Protein AF-A0A7R9WD35-F1 (afdb_monomer_lite)

Sequence (146 aa):
KGENQPKQFQDVAFATAFWIHIAVMLYFLVAYAGAGNGNNNGNGYDYSGILYCSLTCGVFALALSTVALGFMMKFATQLIKMALFFSIGLSLAVGIIGALSGQIMMAIMGLMSFAFGCCYAYFVWARIPFAAANLNTALTAVKTNT

Organism: NCBI:txid2749911

Foldseek 3Di:
DDDDDPDPPPVVVVVVVVVVVVVVVVVLVCVVVVVVPDDDDDPDDPPVSVVVVVVVVVVVVVVVVVVVVVVCLVCVPVVVVVVLVVLLVVLCVQLVVCVVVVNNVSVVRSVVSNVVSVVVSVVVNVVVVVVNVVSVVVVVVVVVVD

Structure (mmCIF, N/CA/C/O backbone):
data_AF-A0A7R9WD35-F1
#
_entry.id   AF-A0A7R9WD35-F1
#
loop_
_atom_site.group_PDB
_atom_site.id
_atom_site.type_symbol
_atom_site.label_atom_id
_atom_site.label_alt_id
_atom_site.label_comp_id
_atom_site.label_asym_id
_atom_site.label_entity_id
_atom_site.label_seq_id
_atom_site.pdbx_PDB_ins_code
_atom_site.Cartn_x
_atom_site.Cartn_y
_atom_site.Cartn_z
_atom_site.occupancy
_atom_site.B_iso_or_equiv
_atom_site.auth_seq_id
_atom_site.auth_comp_id
_atom_site.auth_asym_id
_atom_site.auth_atom_id
_atom_site.pdbx_PDB_model_num
ATOM 1 N N . LYS A 1 1 ? 12.869 0.504 37.883 1.00 35.81 1 LYS A N 1
ATOM 2 C CA . LYS A 1 1 ? 12.405 -0.867 37.557 1.00 35.81 1 LYS A CA 1
ATOM 3 C C . LYS A 1 1 ? 11.505 -0.705 36.339 1.00 35.81 1 LYS A C 1
ATOM 5 O O . LYS A 1 1 ? 10.448 -0.116 36.486 1.00 35.81 1 LYS A O 1
ATOM 10 N N . GLY A 1 2 ? 12.030 -0.991 35.144 1.00 44.91 2 GLY A N 1
ATOM 11 C CA . GLY A 1 2 ? 11.389 -0.639 33.874 1.00 44.91 2 GLY A CA 1
ATOM 12 C C . GLY A 1 2 ? 10.134 -1.469 33.639 1.00 44.91 2 GLY A C 1
ATOM 13 O O . GLY A 1 2 ? 10.173 -2.691 33.764 1.00 44.91 2 GLY A O 1
ATOM 14 N N . GLU A 1 3 ? 9.027 -0.797 33.351 1.00 43.16 3 GLU A N 1
ATOM 15 C CA . GLU A 1 3 ? 7.768 -1.435 32.994 1.00 43.16 3 GLU A CA 1
ATOM 16 C C . GLU A 1 3 ? 7.919 -2.117 31.629 1.00 43.16 3 GLU A C 1
ATOM 18 O O . GLU A 1 3 ? 8.315 -1.499 30.640 1.00 43.16 3 GLU A O 1
ATOM 23 N N . ASN A 1 4 ? 7.641 -3.420 31.593 1.00 46.94 4 ASN A N 1
ATOM 24 C CA . ASN A 1 4 ? 7.609 -4.211 30.371 1.00 46.94 4 ASN A CA 1
ATOM 25 C C . ASN A 1 4 ? 6.478 -3.694 29.473 1.00 46.94 4 ASN A C 1
ATOM 27 O O . ASN A 1 4 ? 5.309 -4.005 29.695 1.00 46.94 4 ASN A O 1
ATOM 31 N N . GLN A 1 5 ? 6.826 -2.909 28.455 1.00 49.56 5 GLN A N 1
ATOM 32 C CA . GLN A 1 5 ? 5.899 -2.542 27.389 1.00 49.56 5 GLN A CA 1
ATOM 33 C C . GLN A 1 5 ? 5.523 -3.813 26.609 1.00 49.56 5 GLN A C 1
ATOM 35 O O . GLN A 1 5 ? 6.423 -4.537 26.168 1.00 49.56 5 GLN A O 1
ATOM 40 N N . PRO A 1 6 ? 4.228 -4.138 26.441 1.00 47.38 6 PRO A N 1
ATOM 41 C CA . PRO A 1 6 ? 3.836 -5.353 25.748 1.00 47.38 6 PRO A CA 1
ATOM 42 C C . PRO A 1 6 ? 4.290 -5.265 24.290 1.00 47.38 6 PRO A C 1
ATOM 44 O O . PRO A 1 6 ? 3.907 -4.357 23.553 1.00 47.38 6 PRO A O 1
ATOM 47 N N . LYS A 1 7 ? 5.128 -6.225 23.887 1.00 48.44 7 LYS A N 1
ATOM 48 C CA . LYS A 1 7 ? 5.579 -6.434 22.509 1.00 48.44 7 LYS A CA 1
ATOM 49 C C . LYS A 1 7 ? 4.339 -6.523 21.611 1.00 48.44 7 LYS A C 1
ATOM 51 O O . LYS A 1 7 ? 3.599 -7.504 21.665 1.00 48.44 7 LYS A O 1
ATOM 56 N N . GLN A 1 8 ? 4.084 -5.480 20.824 1.00 48.50 8 GLN A N 1
ATOM 57 C CA . GLN A 1 8 ? 3.002 -5.441 19.844 1.00 48.50 8 GLN A CA 1
ATOM 58 C C . GLN A 1 8 ? 3.294 -6.461 18.733 1.00 48.50 8 GLN A C 1
ATOM 60 O O . GLN A 1 8 ? 3.996 -6.182 17.769 1.00 48.50 8 GLN A O 1
ATOM 65 N N . PHE A 1 9 ? 2.728 -7.658 18.873 1.00 50.28 9 PHE A N 1
ATOM 66 C CA . PHE A 1 9 ? 2.659 -8.729 17.870 1.00 50.28 9 PHE A CA 1
ATOM 67 C C . PHE A 1 9 ? 1.719 -8.373 16.695 1.00 50.28 9 PHE A C 1
ATOM 69 O O . PHE A 1 9 ? 0.874 -9.172 16.299 1.00 50.28 9 PHE A O 1
ATOM 76 N N . GLN A 1 10 ? 1.794 -7.156 16.153 1.00 56.53 10 GLN A N 1
ATOM 77 C CA . GLN A 1 10 ? 0.850 -6.694 15.122 1.00 56.53 10 GLN A CA 1
ATOM 78 C C . GLN A 1 10 ? 1.416 -6.684 13.709 1.00 56.53 10 GLN A C 1
ATOM 80 O O . GLN A 1 10 ? 0.648 -6.790 12.757 1.00 56.53 10 GLN A O 1
ATOM 85 N N . ASP A 1 11 ? 2.739 -6.683 13.569 1.00 56.78 11 ASP A N 1
ATOM 86 C CA . ASP A 1 11 ? 3.379 -6.790 12.257 1.00 56.78 11 ASP A CA 1
ATOM 87 C C . ASP A 1 11 ? 3.346 -8.223 11.712 1.00 56.78 11 ASP A C 1
ATOM 89 O O . ASP A 1 11 ? 3.416 -8.436 10.506 1.00 56.78 11 ASP A O 1
ATOM 93 N N . VAL A 1 12 ? 3.161 -9.225 12.582 1.00 58.88 12 VAL A N 1
ATOM 94 C CA . VAL A 1 12 ? 3.131 -10.643 12.188 1.00 58.88 12 VAL A CA 1
ATOM 95 C C . VAL A 1 12 ? 1.906 -10.956 11.328 1.00 58.88 12 VAL A C 1
ATOM 97 O O . VAL A 1 12 ? 2.019 -11.690 10.349 1.00 58.88 12 VAL A O 1
ATOM 100 N N . ALA A 1 13 ? 0.748 -10.367 11.640 1.00 65.81 13 ALA A N 1
ATOM 101 C CA . ALA A 1 13 ? -0.468 -10.542 10.844 1.00 65.81 13 ALA A CA 1
ATOM 102 C C . ALA A 1 13 ? -0.330 -9.913 9.445 1.00 65.81 13 ALA A C 1
ATOM 104 O O . ALA A 1 13 ? -0.773 -10.484 8.452 1.00 65.81 13 ALA A O 1
ATOM 105 N N . PHE A 1 14 ? 0.336 -8.761 9.352 1.00 64.81 14 PHE A N 1
ATOM 106 C CA . PHE A 1 14 ? 0.559 -8.079 8.079 1.00 64.81 14 PHE A CA 1
ATOM 107 C C . PHE A 1 14 ? 1.629 -8.788 7.236 1.00 64.81 14 PHE A C 1
ATOM 109 O O . PHE A 1 14 ? 1.443 -8.993 6.039 1.00 64.81 14 PHE A O 1
ATOM 116 N N . ALA A 1 15 ? 2.714 -9.244 7.869 1.00 69.88 15 ALA A N 1
ATOM 117 C CA . ALA A 1 15 ? 3.768 -10.016 7.219 1.00 69.88 15 ALA A CA 1
ATOM 118 C C . ALA A 1 15 ? 3.249 -11.363 6.694 1.00 69.88 15 ALA A C 1
ATOM 120 O O . ALA A 1 15 ? 3.563 -11.750 5.571 1.00 69.88 15 ALA A O 1
ATOM 121 N N . THR A 1 16 ? 2.417 -12.063 7.470 1.00 77.31 16 THR A N 1
ATOM 122 C CA . THR A 1 16 ? 1.798 -13.323 7.027 1.00 77.31 16 THR A CA 1
ATOM 123 C C . THR A 1 16 ? 0.825 -13.100 5.873 1.00 77.31 16 THR A C 1
ATOM 125 O O . THR A 1 16 ? 0.903 -13.824 4.883 1.00 77.31 16 THR A O 1
ATOM 128 N N . ALA A 1 17 ? -0.021 -12.066 5.928 1.00 72.94 17 ALA A N 1
ATOM 129 C CA . ALA A 1 17 ? -0.900 -11.712 4.812 1.00 72.94 17 ALA A CA 1
ATOM 130 C C . ALA A 1 17 ? -0.116 -11.351 3.535 1.00 72.94 17 ALA A C 1
ATOM 132 O O . ALA A 1 17 ? -0.498 -11.766 2.441 1.00 72.94 17 ALA A O 1
ATOM 133 N N . PHE A 1 18 ? 1.006 -10.638 3.666 1.00 74.31 18 PHE A N 1
ATOM 134 C CA . PHE A 1 18 ? 1.881 -10.287 2.546 1.00 74.31 18 PHE A CA 1
ATOM 135 C C . PHE A 1 18 ? 2.550 -11.516 1.916 1.00 74.31 18 PHE A C 1
ATOM 137 O O . PHE A 1 18 ? 2.548 -11.661 0.695 1.00 74.31 18 PHE A O 1
ATOM 144 N N . TRP A 1 19 ? 3.057 -12.445 2.731 1.00 77.88 19 TRP A N 1
ATOM 145 C CA . TRP A 1 19 ? 3.627 -13.705 2.242 1.00 77.88 19 TRP A CA 1
ATOM 146 C C . TRP A 1 19 ? 2.588 -14.595 1.559 1.00 77.88 19 TRP A C 1
ATOM 148 O O . TRP A 1 19 ? 2.870 -15.161 0.504 1.00 77.88 19 TRP A O 1
ATOM 158 N N . ILE A 1 20 ? 1.377 -14.679 2.117 1.00 83.06 20 ILE A N 1
ATOM 159 C CA . ILE A 1 20 ? 0.257 -15.392 1.490 1.00 83.06 20 ILE A CA 1
ATOM 160 C C . ILE A 1 20 ? -0.094 -14.739 0.149 1.00 83.06 20 ILE A C 1
ATOM 162 O O . ILE A 1 20 ? -0.275 -15.443 -0.840 1.00 83.06 20 ILE A O 1
ATOM 166 N N . HIS A 1 21 ? -0.134 -13.406 0.079 1.00 74.75 21 HIS A N 1
ATOM 167 C CA . HIS A 1 21 ? -0.385 -12.696 -1.172 1.00 74.75 21 HIS A CA 1
ATOM 168 C C . HIS A 1 21 ? 0.678 -12.989 -2.238 1.00 74.75 21 HIS A C 1
ATOM 170 O O . HIS A 1 21 ? 0.322 -13.330 -3.368 1.00 74.75 21 HIS A O 1
ATOM 176 N N . ILE A 1 22 ? 1.965 -12.910 -1.878 1.00 79.19 22 ILE A N 1
ATOM 177 C CA . ILE A 1 22 ? 3.067 -13.255 -2.785 1.00 79.19 22 ILE A CA 1
ATOM 178 C C . ILE A 1 22 ? 2.914 -14.694 -3.271 1.00 79.19 22 ILE A C 1
ATOM 180 O O . ILE A 1 22 ? 3.000 -14.931 -4.472 1.00 79.19 22 ILE A O 1
ATOM 184 N N . ALA A 1 23 ? 2.631 -15.644 -2.377 1.00 83.31 23 ALA A N 1
ATOM 185 C CA . ALA A 1 23 ? 2.447 -17.044 -2.744 1.00 83.31 23 ALA A CA 1
ATOM 186 C C . ALA A 1 23 ? 1.278 -17.245 -3.723 1.00 83.31 23 ALA A C 1
ATOM 188 O O . ALA A 1 23 ? 1.414 -17.996 -4.686 1.00 83.31 23 ALA A O 1
ATOM 189 N N . VAL A 1 24 ? 0.158 -16.542 -3.527 1.00 80.56 24 VAL A N 1
ATOM 190 C CA . VAL A 1 24 ? -1.003 -16.594 -4.430 1.00 80.56 24 VAL A CA 1
ATOM 191 C C . VAL A 1 24 ? -0.667 -15.997 -5.800 1.00 80.56 24 VAL A C 1
ATOM 193 O O . VAL A 1 24 ? -0.972 -16.613 -6.819 1.00 80.56 24 VAL A O 1
ATOM 196 N N . MET A 1 25 ? 0.003 -14.841 -5.850 1.00 75.00 25 MET A N 1
ATOM 197 C CA . MET A 1 25 ? 0.422 -14.220 -7.115 1.00 75.00 25 MET A CA 1
ATOM 198 C C . MET A 1 25 ? 1.432 -15.086 -7.875 1.00 75.00 25 MET A C 1
ATOM 200 O O . MET A 1 25 ? 1.328 -15.238 -9.091 1.00 75.00 25 MET A O 1
ATOM 204 N N . LEU A 1 26 ? 2.369 -15.711 -7.162 1.00 77.19 26 LEU A N 1
ATOM 205 C CA . LEU A 1 26 ? 3.374 -16.605 -7.737 1.00 77.19 26 LEU A CA 1
ATOM 206 C C . LEU A 1 26 ? 2.731 -17.910 -8.234 1.00 77.19 26 LEU A C 1
ATOM 208 O O . LEU A 1 26 ? 3.049 -18.373 -9.327 1.00 77.19 26 LEU A O 1
ATOM 212 N N . TYR A 1 27 ? 1.762 -18.452 -7.491 1.00 80.88 27 TYR A N 1
ATOM 213 C CA . TYR A 1 27 ? 0.957 -19.594 -7.925 1.00 80.88 27 TYR A CA 1
ATOM 214 C C . TYR A 1 27 ? 0.195 -19.294 -9.219 1.00 80.88 27 TYR A C 1
ATOM 216 O O . TYR A 1 27 ? 0.271 -20.082 -10.158 1.00 80.88 27 TYR A O 1
ATOM 224 N N . PHE A 1 28 ? -0.490 -18.148 -9.314 1.00 72.69 28 PHE A N 1
ATOM 225 C CA . PHE A 1 28 ? -1.185 -17.763 -10.546 1.00 72.69 28 PHE A CA 1
ATOM 226 C C . PHE A 1 28 ? -0.216 -17.543 -11.710 1.00 72.69 28 PHE A C 1
ATOM 228 O O . PHE A 1 28 ? -0.496 -18.001 -12.815 1.00 72.69 28 PHE A O 1
ATOM 235 N N . LEU A 1 29 ? 0.936 -16.911 -11.469 1.00 68.94 29 LEU A N 1
ATOM 236 C CA . LEU A 1 29 ? 1.966 -16.730 -12.490 1.00 68.94 29 LEU A CA 1
ATOM 237 C C . LEU A 1 29 ? 2.459 -18.075 -13.033 1.00 68.94 29 LEU A C 1
ATOM 239 O O . LEU A 1 29 ? 2.526 -18.241 -14.244 1.00 68.94 29 LEU A O 1
ATOM 243 N N . VAL A 1 30 ? 2.749 -19.050 -12.168 1.00 72.44 30 VAL A N 1
ATOM 244 C CA . VAL A 1 30 ? 3.208 -20.384 -12.590 1.00 72.44 30 VAL A CA 1
ATOM 245 C C . VAL A 1 30 ? 2.085 -21.193 -13.238 1.00 72.44 30 VAL A C 1
ATOM 247 O O . VAL A 1 30 ? 2.324 -21.850 -14.246 1.00 72.44 30 VAL A O 1
ATOM 250 N N . ALA A 1 31 ? 0.859 -21.130 -12.716 1.00 72.06 31 ALA A N 1
ATOM 251 C CA . ALA A 1 31 ? -0.286 -21.832 -13.289 1.00 72.06 31 ALA A CA 1
ATOM 252 C C . ALA A 1 31 ? -0.609 -21.329 -14.704 1.00 72.06 31 ALA A C 1
ATOM 254 O O . ALA A 1 31 ? -0.851 -22.141 -15.590 1.00 72.06 31 ALA A O 1
ATOM 255 N N . TYR A 1 32 ? -0.548 -20.016 -14.946 1.00 64.69 32 TYR A N 1
ATOM 256 C CA . TYR A 1 32 ? -0.784 -19.439 -16.273 1.00 64.69 32 TYR A CA 1
ATOM 257 C C . TYR A 1 32 ? 0.440 -19.528 -17.198 1.00 64.69 32 TYR A C 1
ATOM 259 O O . TYR A 1 32 ? 0.273 -19.797 -18.385 1.00 64.69 32 TYR A O 1
ATOM 267 N N . ALA A 1 33 ? 1.667 -19.389 -16.681 1.00 61.06 33 ALA A N 1
ATOM 268 C CA . ALA A 1 33 ? 2.884 -19.618 -17.467 1.00 61.06 33 ALA A CA 1
ATOM 269 C C . ALA A 1 33 ? 3.051 -21.098 -17.865 1.00 61.06 33 ALA A C 1
ATOM 271 O O . ALA A 1 33 ? 3.533 -21.389 -18.956 1.00 61.06 33 ALA A O 1
ATOM 272 N N . GLY A 1 34 ? 2.622 -22.035 -17.012 1.00 58.28 34 GLY A N 1
ATOM 273 C CA . GLY A 1 34 ? 2.610 -23.475 -17.284 1.00 58.28 34 GLY A CA 1
ATOM 274 C C . GLY A 1 34 ? 1.419 -23.937 -18.132 1.00 58.28 34 GLY A C 1
ATOM 275 O O . GLY A 1 34 ? 1.564 -24.866 -18.925 1.00 58.28 34 GLY A O 1
ATOM 276 N N . ALA A 1 35 ? 0.263 -23.270 -18.031 1.00 54.66 35 ALA A N 1
ATOM 277 C CA . ALA A 1 35 ? -0.892 -23.509 -18.904 1.00 54.66 35 ALA A CA 1
ATOM 278 C C . ALA A 1 35 ? -0.687 -22.984 -20.338 1.00 54.66 35 ALA A C 1
ATOM 280 O O . ALA A 1 35 ? -1.392 -23.413 -21.246 1.00 54.66 35 ALA A O 1
ATOM 281 N N . GLY A 1 36 ? 0.309 -22.118 -20.564 1.00 53.41 36 GLY A N 1
ATOM 282 C CA . GLY A 1 36 ? 0.718 -21.643 -21.890 1.00 53.41 36 GLY A CA 1
ATOM 283 C C . GLY A 1 36 ? 1.388 -22.697 -22.785 1.00 53.41 36 GLY A C 1
ATOM 284 O O . GLY A 1 36 ? 1.796 -22.373 -23.896 1.00 53.41 36 GLY A O 1
ATOM 285 N N . ASN A 1 37 ? 1.498 -23.956 -22.347 1.00 52.25 37 ASN A N 1
ATOM 286 C CA . ASN A 1 37 ? 1.982 -25.065 -23.173 1.00 52.25 37 ASN A CA 1
ATOM 287 C C . ASN A 1 37 ? 0.814 -25.840 -23.819 1.00 52.25 37 ASN A C 1
ATOM 289 O O . ASN A 1 37 ? 0.713 -27.061 -23.707 1.00 52.25 37 ASN A O 1
ATOM 293 N N . GLY A 1 38 ? -0.105 -25.112 -24.455 1.00 51.88 38 GLY A N 1
ATOM 294 C CA . GLY A 1 38 ? -1.280 -25.646 -25.140 1.00 51.88 38 GLY A CA 1
ATOM 295 C C . GLY A 1 38 ? -1.283 -25.246 -26.611 1.00 51.88 38 GLY A C 1
ATOM 296 O O . GLY A 1 38 ? -1.871 -24.239 -26.967 1.00 51.88 38 GLY A O 1
ATOM 297 N N . ASN A 1 39 ? -0.593 -26.041 -27.432 1.00 49.25 39 ASN A N 1
ATOM 298 C CA . ASN A 1 39 ? -0.747 -26.201 -28.883 1.00 49.25 39 ASN A CA 1
ATOM 299 C C . ASN A 1 39 ? -1.184 -24.952 -29.690 1.00 49.25 39 ASN A C 1
ATOM 301 O O . ASN A 1 39 ? -2.371 -24.681 -29.856 1.00 49.25 39 ASN A O 1
ATOM 305 N N . ASN A 1 40 ? -0.207 -24.253 -30.276 1.00 51.59 40 ASN A N 1
ATOM 306 C CA . ASN A 1 40 ? -0.416 -23.190 -31.262 1.00 51.59 40 ASN A CA 1
ATOM 307 C C . ASN A 1 40 ? -1.211 -23.703 -32.478 1.00 51.59 40 ASN A C 1
ATOM 309 O O . ASN A 1 40 ? -0.630 -24.248 -33.414 1.00 51.59 40 ASN A O 1
ATOM 313 N N . ASN A 1 41 ? -2.527 -23.502 -32.491 1.00 51.31 41 ASN A N 1
ATOM 314 C CA . ASN A 1 41 ? -3.328 -23.530 -33.713 1.00 51.31 41 ASN A CA 1
ATOM 315 C C . ASN A 1 41 ? -4.551 -22.620 -33.564 1.00 51.31 41 ASN A C 1
ATOM 317 O O . ASN A 1 41 ? -5.624 -23.052 -33.153 1.00 51.31 41 ASN A O 1
ATOM 321 N N . GLY A 1 42 ? -4.378 -21.349 -33.933 1.00 47.97 42 GLY A N 1
ATOM 322 C CA . GLY A 1 42 ? -5.482 -20.419 -34.15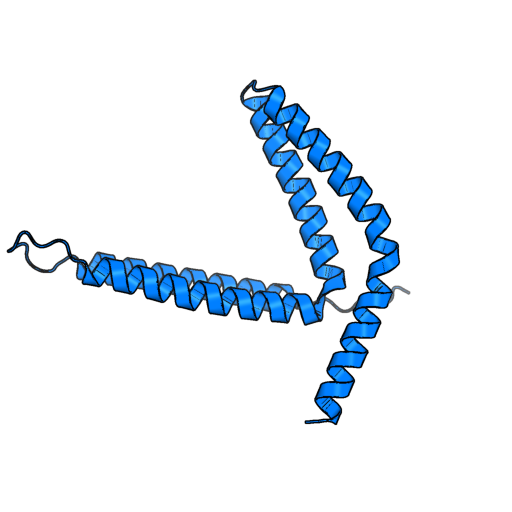8 1.00 47.97 42 GLY A CA 1
ATOM 323 C C . GLY A 1 42 ? -5.183 -19.001 -33.685 1.00 47.97 42 GLY A C 1
ATOM 324 O O . GLY A 1 42 ? -5.048 -18.760 -32.494 1.00 47.97 42 GLY A O 1
ATOM 325 N N . ASN A 1 43 ? -5.124 -18.059 -34.630 1.00 51.56 43 ASN A N 1
ATOM 326 C CA . ASN A 1 43 ? -5.098 -16.610 -34.405 1.00 51.56 43 ASN A CA 1
ATOM 327 C C . ASN A 1 43 ? -6.380 -16.131 -33.691 1.00 51.56 43 ASN A C 1
ATOM 329 O O . ASN A 1 43 ? -7.288 -15.588 -34.321 1.00 51.56 43 ASN A O 1
ATOM 333 N N . GLY A 1 44 ? -6.461 -16.316 -32.379 1.00 56.06 44 GLY A N 1
ATOM 334 C CA . GLY A 1 44 ? -7.471 -15.704 -31.524 1.00 56.06 44 GLY A CA 1
ATOM 335 C C . GLY A 1 44 ? -6.783 -15.121 -30.303 1.00 56.06 44 GLY A C 1
ATOM 336 O O . GLY A 1 44 ? -6.105 -15.841 -29.583 1.00 56.06 44 GLY A O 1
ATOM 337 N N . TYR A 1 45 ? -6.914 -13.815 -30.077 1.00 61.12 45 TYR A N 1
ATOM 338 C CA . TYR A 1 45 ? -6.471 -13.221 -28.818 1.00 61.12 45 TYR A CA 1
ATOM 339 C C . TYR A 1 45 ? -7.221 -13.911 -27.668 1.00 61.12 45 TYR A C 1
ATOM 341 O O . TYR A 1 45 ? -8.452 -13.904 -27.649 1.00 61.12 45 TYR A O 1
ATOM 349 N N . ASP A 1 46 ? -6.500 -14.508 -26.718 1.00 66.31 46 ASP A N 1
ATOM 350 C CA . ASP A 1 46 ? -7.085 -15.168 -25.546 1.00 66.31 46 ASP A CA 1
ATOM 351 C C . ASP A 1 46 ? -7.647 -14.133 -24.555 1.00 66.31 46 ASP A C 1
ATOM 353 O O . ASP A 1 46 ? -7.086 -13.851 -23.491 1.00 66.31 46 ASP A O 1
ATOM 357 N N . TYR A 1 47 ? -8.803 -13.558 -24.894 1.00 66.44 47 TYR A N 1
ATOM 358 C CA . TYR A 1 47 ? -9.546 -12.632 -24.033 1.00 66.44 47 TYR A CA 1
ATOM 359 C C . TYR A 1 47 ? -9.906 -13.266 -22.681 1.00 66.44 47 TYR A C 1
ATOM 361 O O . TYR A 1 47 ? -9.999 -12.564 -21.675 1.00 66.44 47 TYR A O 1
ATOM 369 N N . SER A 1 48 ? -10.055 -14.594 -22.636 1.00 69.94 48 SER A N 1
ATOM 370 C CA . SER A 1 48 ? -10.380 -15.337 -21.416 1.00 69.94 48 SER A CA 1
ATOM 371 C C . SER A 1 48 ? -9.264 -15.273 -20.367 1.00 69.94 48 SER A C 1
ATOM 373 O O . SER A 1 48 ? -9.552 -15.089 -19.185 1.00 69.94 48 SER A O 1
ATOM 375 N N . GLY A 1 49 ? -7.991 -15.380 -20.772 1.00 71.12 49 GLY A N 1
ATOM 376 C CA . GLY A 1 49 ? -6.858 -15.339 -19.837 1.00 71.12 49 GLY A CA 1
ATOM 377 C C . GLY A 1 49 ? -6.659 -13.952 -19.223 1.00 71.12 49 GLY A C 1
ATOM 378 O O . GLY A 1 49 ? -6.461 -13.813 -18.014 1.00 71.12 49 GLY A O 1
ATOM 379 N N . ILE A 1 50 ? -6.800 -12.910 -20.046 1.00 73.00 50 ILE A N 1
ATOM 380 C CA . ILE A 1 50 ? -6.695 -11.510 -19.611 1.00 73.00 50 ILE A CA 1
ATOM 381 C C . ILE A 1 50 ? -7.860 -11.147 -18.679 1.00 73.00 50 ILE A C 1
ATOM 383 O O . ILE A 1 50 ? -7.643 -10.527 -17.633 1.00 73.00 50 ILE A O 1
ATOM 387 N N . LEU A 1 51 ? -9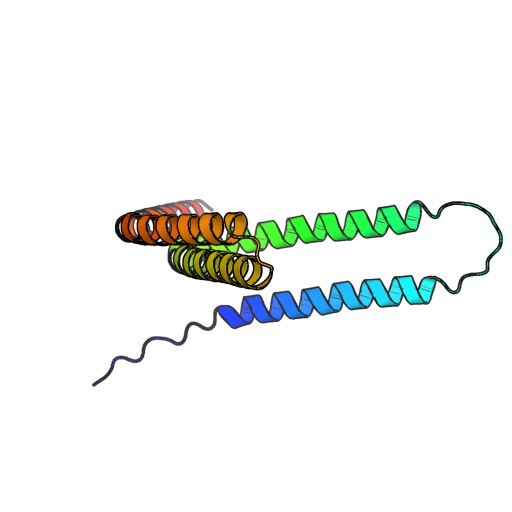.083 -11.574 -19.012 1.00 76.56 51 LEU A N 1
ATOM 388 C CA . LEU A 1 51 ? -10.269 -11.324 -18.192 1.00 76.56 51 LEU A CA 1
ATOM 389 C C . LEU A 1 51 ? -10.161 -11.994 -16.816 1.00 76.56 51 LEU A C 1
ATOM 391 O O . LEU A 1 51 ? -10.453 -11.359 -15.802 1.00 76.56 51 LEU A O 1
ATOM 395 N N . TYR A 1 52 ? -9.694 -13.244 -16.758 1.00 72.88 52 TYR A N 1
ATOM 396 C CA . TYR A 1 52 ? -9.549 -13.964 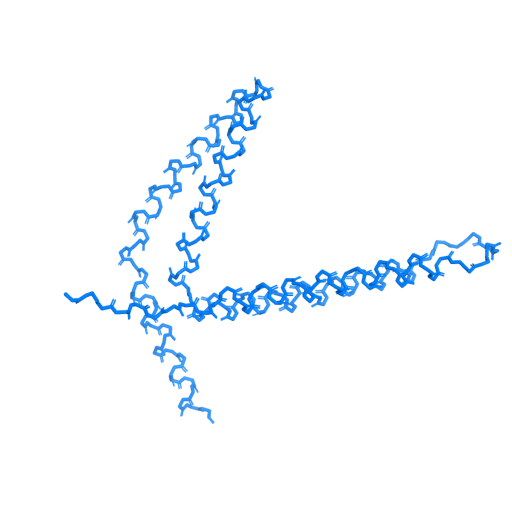-15.492 1.00 72.88 52 TYR A CA 1
ATOM 397 C C . TYR A 1 52 ? -8.483 -13.328 -14.588 1.00 72.88 52 TYR A C 1
ATOM 399 O O . TYR A 1 52 ? -8.711 -13.166 -13.392 1.00 72.88 52 TYR A O 1
ATOM 407 N N . CYS A 1 53 ? -7.352 -12.899 -15.159 1.00 74.31 53 CYS A N 1
ATOM 408 C CA . CYS A 1 53 ? -6.293 -12.204 -14.423 1.00 74.31 53 CYS A CA 1
ATOM 409 C C . CYS A 1 53 ? -6.759 -10.842 -13.870 1.00 74.31 53 CYS A C 1
ATOM 411 O O . CYS A 1 53 ? -6.470 -10.485 -12.726 1.00 74.31 53 CYS A O 1
ATOM 413 N N . SER A 1 54 ? -7.541 -10.090 -14.652 1.00 79.94 54 SER A N 1
ATOM 414 C CA . SER A 1 54 ? -8.105 -8.810 -14.209 1.00 79.94 54 SER A CA 1
ATOM 415 C C . SER A 1 54 ? -9.117 -8.986 -13.071 1.00 79.94 54 SER A C 1
ATOM 417 O O . SER A 1 54 ? -9.063 -8.251 -12.082 1.00 79.94 54 SER A O 1
ATOM 419 N N . LEU A 1 55 ? -9.995 -9.991 -13.163 1.00 80.25 55 LEU A N 1
ATOM 420 C CA . LEU A 1 55 ? -10.999 -10.271 -12.134 1.00 80.25 55 LEU A CA 1
ATOM 421 C C . LEU A 1 55 ? -10.371 -10.734 -10.816 1.00 80.25 55 LEU A C 1
ATOM 423 O O . LEU A 1 55 ? -10.770 -10.254 -9.753 1.00 80.25 55 LEU A O 1
ATOM 427 N N . THR A 1 56 ? -9.371 -11.619 -10.855 1.00 74.81 56 THR A N 1
ATOM 428 C CA . THR A 1 56 ? -8.688 -12.075 -9.633 1.00 74.81 56 THR A CA 1
ATOM 429 C C . THR A 1 56 ? -7.914 -10.942 -8.966 1.00 74.81 56 THR A C 1
ATOM 431 O O . THR A 1 56 ? -7.984 -10.797 -7.744 1.00 74.81 56 THR A O 1
ATOM 434 N N . CYS A 1 57 ? -7.253 -10.085 -9.751 1.00 81.06 57 CYS A N 1
ATOM 435 C CA . CYS A 1 57 ? -6.600 -8.879 -9.244 1.00 81.06 57 CYS A CA 1
ATOM 436 C C . CYS A 1 57 ? -7.612 -7.908 -8.609 1.00 81.06 57 CYS A C 1
ATOM 438 O O . CYS A 1 57 ? -7.375 -7.394 -7.515 1.00 81.06 57 CYS A O 1
ATOM 440 N N . GLY A 1 58 ? -8.777 -7.718 -9.238 1.00 83.69 58 GLY A N 1
ATOM 441 C CA . GLY A 1 58 ? -9.847 -6.861 -8.726 1.00 83.69 58 GLY A CA 1
ATOM 442 C C . GLY A 1 58 ? -10.427 -7.349 -7.396 1.00 83.69 58 GLY A C 1
ATOM 443 O O . GLY A 1 58 ? -10.476 -6.590 -6.427 1.00 83.69 58 GLY A O 1
ATOM 444 N N . VAL A 1 59 ? -10.812 -8.626 -7.310 1.00 80.50 59 VAL A N 1
ATOM 445 C CA . VAL A 1 59 ? -11.330 -9.223 -6.062 1.00 80.50 59 VAL A CA 1
ATOM 446 C C . VAL A 1 59 ? -10.282 -9.150 -4.951 1.00 80.50 59 VAL A C 1
ATOM 448 O O . VAL A 1 59 ? -10.607 -8.841 -3.803 1.00 80.50 59 VAL A O 1
ATOM 451 N N . PHE A 1 60 ? -9.012 -9.365 -5.293 1.00 78.62 60 PHE A N 1
ATOM 452 C CA . PHE A 1 60 ? -7.917 -9.249 -4.344 1.00 78.62 60 PHE A CA 1
ATOM 453 C C . PHE A 1 60 ? -7.723 -7.810 -3.838 1.00 78.62 60 PHE A C 1
ATOM 455 O O . PHE A 1 60 ? -7.598 -7.599 -2.632 1.00 78.62 60 PHE A O 1
ATOM 462 N N . ALA A 1 61 ? -7.747 -6.813 -4.727 1.00 82.75 61 ALA A N 1
ATOM 463 C CA . ALA A 1 61 ? -7.629 -5.404 -4.355 1.00 82.75 61 ALA A CA 1
ATOM 464 C C . ALA A 1 61 ? -8.762 -4.967 -3.416 1.00 82.75 61 ALA A C 1
ATOM 466 O O . ALA A 1 61 ? -8.520 -4.234 -2.453 1.00 82.75 61 ALA A O 1
ATOM 467 N N . LEU A 1 62 ? -9.981 -5.457 -3.657 1.00 80.31 62 LEU A N 1
ATOM 468 C CA . LEU A 1 62 ? -11.124 -5.226 -2.778 1.00 80.31 62 LEU A CA 1
ATOM 469 C C . LEU A 1 62 ? -10.911 -5.873 -1.406 1.00 80.31 62 LEU A C 1
ATOM 471 O O . LEU A 1 62 ? -11.033 -5.185 -0.395 1.00 80.31 62 LEU A O 1
ATOM 475 N N . ALA A 1 63 ? -10.515 -7.148 -1.357 1.00 80.62 63 ALA A N 1
ATOM 476 C CA . ALA A 1 63 ? -10.249 -7.850 -0.101 1.00 80.62 63 ALA A CA 1
ATOM 477 C C . ALA A 1 63 ? -9.137 -7.173 0.718 1.00 80.62 63 ALA A C 1
ATOM 479 O O . ALA A 1 63 ? -9.306 -6.926 1.915 1.00 80.62 63 ALA A O 1
ATOM 480 N N . LEU A 1 64 ? -8.024 -6.811 0.073 1.00 81.19 64 LEU A N 1
ATOM 481 C CA . LEU A 1 64 ? -6.912 -6.120 0.723 1.00 81.19 64 LEU A CA 1
ATOM 482 C C . LEU A 1 64 ? -7.333 -4.733 1.218 1.00 81.19 64 LEU A C 1
ATOM 484 O O . LEU A 1 64 ? -6.960 -4.346 2.322 1.00 81.19 64 LEU A O 1
ATOM 488 N N . SER A 1 65 ? -8.165 -4.020 0.458 1.00 79.81 65 SER A N 1
ATOM 489 C CA . SER A 1 65 ? -8.719 -2.726 0.866 1.00 79.81 65 SER A CA 1
ATOM 490 C C . SER A 1 65 ? -9.643 -2.857 2.080 1.00 79.81 65 SER A C 1
ATOM 492 O O . SER A 1 65 ? -9.521 -2.079 3.025 1.00 79.81 65 SER A O 1
ATOM 494 N N . THR A 1 66 ? -10.526 -3.863 2.121 1.00 78.38 66 THR A N 1
ATOM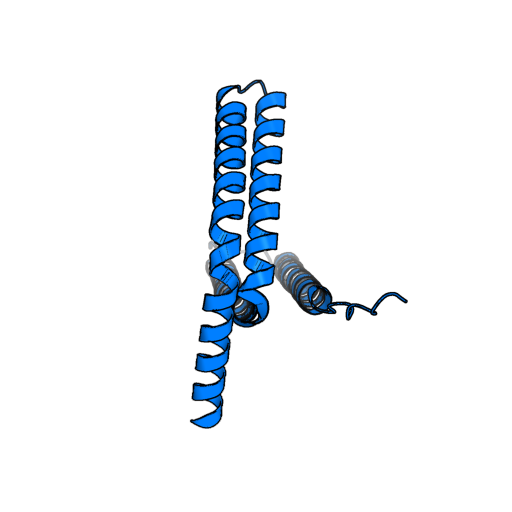 495 C CA . THR A 1 66 ? -11.395 -4.121 3.285 1.00 78.38 66 THR A CA 1
ATOM 496 C C . THR A 1 66 ? -10.582 -4.483 4.529 1.00 78.38 66 THR A C 1
ATOM 498 O O . THR A 1 66 ? -10.856 -3.972 5.617 1.00 78.38 66 THR A O 1
ATOM 501 N N . VAL A 1 67 ? -9.546 -5.313 4.380 1.00 76.19 67 VAL A N 1
ATOM 502 C CA . VAL A 1 67 ? -8.634 -5.673 5.478 1.00 76.19 67 VAL A CA 1
ATOM 503 C C . VAL A 1 67 ? -7.827 -4.460 5.945 1.00 76.19 67 VAL A C 1
ATOM 505 O O . VAL A 1 67 ? -7.729 -4.224 7.148 1.00 76.19 67 VAL A O 1
ATOM 508 N N . ALA A 1 68 ? -7.300 -3.653 5.021 1.00 75.25 68 ALA A N 1
ATOM 509 C CA . ALA A 1 68 ? -6.558 -2.436 5.335 1.00 75.25 68 ALA A CA 1
ATOM 510 C C . ALA A 1 68 ? -7.431 -1.405 6.066 1.00 75.25 68 ALA A C 1
ATOM 512 O O . ALA A 1 68 ? -6.976 -0.812 7.043 1.00 75.25 68 ALA A O 1
ATOM 513 N N . LEU A 1 69 ? -8.696 -1.240 5.665 1.00 71.25 69 LEU A N 1
ATOM 514 C CA . LEU A 1 69 ? -9.667 -0.390 6.364 1.00 71.25 69 LEU A CA 1
ATOM 515 C C . LEU A 1 69 ? -9.996 -0.937 7.760 1.00 71.25 69 LEU A C 1
ATOM 517 O O . LEU A 1 69 ? -9.997 -0.184 8.733 1.00 71.25 69 LEU A O 1
ATOM 521 N N . GLY A 1 70 ? -10.211 -2.249 7.890 1.00 72.94 70 GLY A N 1
ATOM 522 C CA . GLY A 1 70 ? -10.405 -2.906 9.187 1.00 72.94 70 GLY A CA 1
ATOM 523 C C . GLY A 1 70 ? -9.213 -2.713 10.130 1.00 72.94 70 GLY A C 1
ATOM 524 O O . GLY A 1 70 ? -9.380 -2.438 11.322 1.00 72.94 70 GLY A O 1
ATOM 525 N N . PHE A 1 71 ? -8.004 -2.788 9.581 1.00 69.19 71 PHE A N 1
ATOM 526 C CA . PHE A 1 71 ? -6.760 -2.554 10.303 1.00 69.19 71 PHE A CA 1
ATOM 527 C C . PHE A 1 71 ? -6.579 -1.080 10.693 1.00 69.19 71 PHE A C 1
ATOM 529 O O . PHE A 1 71 ? -6.281 -0.791 11.856 1.00 69.19 71 PHE A O 1
ATOM 536 N N . MET A 1 72 ? -6.855 -0.146 9.774 1.00 64.69 72 MET A N 1
ATOM 537 C CA . MET A 1 72 ? -6.892 1.293 10.056 1.00 64.69 72 MET A CA 1
ATOM 538 C C . MET A 1 72 ? -7.865 1.619 11.180 1.00 64.69 72 MET A C 1
ATOM 540 O O . MET A 1 72 ? -7.527 2.417 12.042 1.00 64.69 72 MET A O 1
ATOM 544 N N . MET A 1 73 ? -9.033 0.983 11.238 1.00 63.38 73 MET A N 1
ATOM 545 C CA . MET A 1 73 ? -9.987 1.221 12.325 1.00 63.38 73 MET A CA 1
ATOM 546 C C . MET A 1 73 ? -9.483 0.692 13.676 1.00 63.38 73 MET A C 1
ATOM 548 O O . MET A 1 73 ? -9.671 1.342 14.699 1.00 63.38 73 MET A O 1
ATOM 552 N N . LYS A 1 74 ? -8.794 -0.453 13.710 1.00 61.69 74 LYS A N 1
ATOM 553 C CA . LYS A 1 74 ? -8.275 -1.035 14.961 1.00 61.69 74 LYS A CA 1
ATOM 554 C C . LYS A 1 74 ? -7.070 -0.277 15.537 1.00 61.69 74 LYS A C 1
ATOM 556 O O . LYS A 1 74 ? -6.932 -0.220 16.757 1.00 61.69 74 LYS A O 1
ATOM 561 N N . PHE A 1 75 ? -6.214 0.298 14.687 1.00 64.94 75 PHE A N 1
ATOM 562 C CA . PHE A 1 75 ? -4.952 0.941 15.094 1.00 64.94 75 PHE A CA 1
ATOM 563 C C . PHE A 1 75 ? -4.708 2.296 14.420 1.00 64.94 75 PHE A C 1
ATOM 565 O O . PHE A 1 75 ? -3.558 2.663 14.176 1.00 64.94 75 PHE A O 1
ATOM 572 N N . ALA A 1 76 ? -5.772 3.069 14.170 1.00 61.53 76 ALA A N 1
ATOM 573 C CA . ALA A 1 76 ? -5.732 4.364 13.475 1.00 61.53 76 ALA A CA 1
ATOM 574 C C . ALA A 1 76 ? -4.593 5.266 13.971 1.00 61.53 76 ALA A C 1
ATOM 576 O O . ALA A 1 76 ? -3.832 5.828 13.188 1.00 61.53 76 ALA A O 1
ATOM 577 N N . THR A 1 77 ? -4.422 5.333 15.292 1.00 62.97 77 THR A N 1
ATOM 578 C CA . THR A 1 77 ? -3.408 6.154 15.957 1.00 62.97 77 THR A CA 1
ATOM 579 C C . THR A 1 77 ? -1.972 5.776 15.604 1.00 62.97 77 THR A C 1
ATOM 581 O O . THR A 1 77 ? -1.147 6.656 15.369 1.00 62.97 77 THR A O 1
ATOM 584 N N . GLN A 1 78 ? -1.657 4.481 15.599 1.00 62.03 78 GLN A N 1
ATOM 585 C CA . GLN A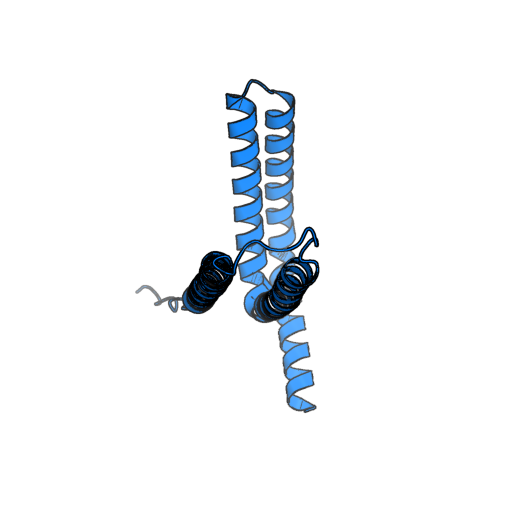 1 78 ? -0.313 3.985 15.287 1.00 62.03 78 GLN A CA 1
ATOM 586 C C . GLN A 1 78 ? -0.071 4.021 13.774 1.00 62.03 78 GLN A C 1
ATOM 588 O O . GLN A 1 78 ? 0.997 4.430 13.322 1.00 62.03 78 GLN A O 1
ATOM 593 N N . LEU A 1 79 ? -1.094 3.690 12.986 1.00 64.88 79 LEU A N 1
ATOM 594 C CA . LEU A 1 79 ? -0.998 3.632 11.533 1.00 64.88 79 LEU A CA 1
ATOM 595 C C . LEU A 1 79 ? -0.764 5.008 10.912 1.00 64.88 79 LEU A C 1
ATOM 597 O O . LEU A 1 79 ? 0.102 5.137 10.056 1.00 64.88 79 LEU A O 1
ATOM 601 N N . ILE A 1 80 ? -1.459 6.050 11.377 1.00 69.75 80 ILE A N 1
ATOM 602 C CA . ILE A 1 80 ? -1.255 7.422 10.883 1.00 69.75 80 ILE A CA 1
ATOM 603 C C . ILE A 1 80 ? 0.180 7.896 11.157 1.00 69.75 80 ILE A C 1
ATOM 605 O O . ILE A 1 80 ? 0.788 8.531 10.297 1.00 69.75 80 ILE A O 1
ATOM 609 N N . LYS A 1 81 ? 0.751 7.555 12.321 1.00 65.38 81 LYS A N 1
ATOM 610 C CA . LYS A 1 81 ? 2.146 7.892 12.652 1.00 65.38 81 LYS A CA 1
ATOM 611 C C . LYS A 1 81 ? 3.132 7.168 11.732 1.00 65.38 81 LYS A C 1
ATOM 613 O O . LYS A 1 81 ? 4.041 7.808 11.209 1.00 65.38 81 LYS A O 1
ATOM 618 N N . MET A 1 82 ? 2.924 5.873 11.492 1.00 67.81 82 MET A N 1
ATOM 619 C CA . MET A 1 82 ? 3.774 5.070 10.606 1.00 67.81 82 MET A CA 1
ATOM 620 C C . MET A 1 82 ? 3.653 5.497 9.140 1.00 67.81 82 MET A C 1
ATOM 622 O O . MET A 1 82 ? 4.666 5.640 8.463 1.00 67.81 82 MET A O 1
ATOM 626 N N . ALA A 1 83 ? 2.439 5.775 8.662 1.00 70.19 83 ALA A N 1
ATOM 627 C CA . ALA A 1 83 ? 2.189 6.263 7.310 1.00 70.19 83 ALA A CA 1
ATOM 628 C C . ALA A 1 83 ? 2.829 7.638 7.072 1.00 70.19 83 ALA A C 1
ATOM 630 O O . ALA A 1 83 ? 3.389 7.870 6.005 1.00 70.19 83 ALA A O 1
ATOM 631 N N . LEU A 1 84 ? 2.809 8.529 8.072 1.00 71.31 84 LEU A N 1
ATOM 632 C CA . LEU A 1 84 ? 3.500 9.815 7.989 1.00 71.31 84 LEU A CA 1
ATOM 633 C C . LEU A 1 84 ? 5.014 9.649 7.924 1.00 71.31 84 LEU A C 1
ATOM 635 O O . LEU A 1 84 ? 5.629 10.207 7.024 1.00 71.31 84 LEU A O 1
ATOM 639 N N . PHE A 1 85 ? 5.611 8.859 8.820 1.00 76.81 85 PHE A N 1
ATOM 640 C CA . PHE A 1 85 ? 7.050 8.581 8.769 1.00 76.81 85 PHE A CA 1
ATOM 641 C C . PHE A 1 85 ? 7.461 7.929 7.447 1.00 76.81 85 PHE A C 1
ATOM 643 O O . PHE A 1 85 ? 8.476 8.308 6.865 1.00 76.81 85 PHE A O 1
ATOM 650 N N . PHE A 1 86 ? 6.649 7.002 6.941 1.00 77.44 86 PHE A N 1
ATOM 651 C CA . PHE A 1 86 ? 6.865 6.371 5.646 1.00 77.44 86 PHE A CA 1
ATOM 652 C C . PHE A 1 86 ? 6.764 7.381 4.498 1.00 77.44 86 PHE A C 1
ATOM 654 O O . PHE A 1 86 ? 7.659 7.430 3.665 1.00 77.44 86 PHE A O 1
ATOM 661 N N . SER A 1 87 ? 5.738 8.236 4.476 1.00 76.62 87 SER A N 1
ATOM 662 C CA . SER A 1 87 ? 5.557 9.270 3.448 1.00 76.62 87 SER A CA 1
ATOM 663 C C . SER A 1 87 ? 6.679 10.311 3.467 1.00 76.62 87 SER A C 1
ATOM 665 O O . SER A 1 87 ? 7.156 10.727 2.414 1.00 76.62 87 SER A O 1
ATOM 667 N N . ILE A 1 88 ? 7.121 10.714 4.658 1.00 78.94 88 ILE A N 1
ATOM 668 C CA . ILE A 1 88 ? 8.253 11.617 4.883 1.00 78.94 88 ILE A CA 1
ATOM 669 C C . ILE A 1 88 ? 9.550 10.966 4.372 1.00 78.94 88 ILE A C 1
ATOM 671 O O . ILE A 1 88 ? 10.314 11.600 3.644 1.00 78.94 88 ILE A O 1
ATOM 675 N N . GLY A 1 89 ? 9.771 9.685 4.687 1.00 83.56 89 GLY A N 1
ATOM 676 C CA . GLY A 1 89 ? 10.913 8.910 4.202 1.00 83.56 89 GLY A CA 1
ATOM 677 C C . GLY A 1 89 ? 10.905 8.716 2.684 1.00 83.56 89 GLY A C 1
ATOM 678 O O . GLY A 1 89 ? 11.936 8.899 2.041 1.00 83.56 89 GLY A O 1
ATOM 679 N N . LEU A 1 90 ? 9.744 8.421 2.095 1.00 79.75 90 LEU A N 1
ATOM 680 C CA . LEU A 1 90 ? 9.584 8.261 0.649 1.00 79.75 90 LEU A CA 1
ATOM 681 C C . LEU A 1 90 ? 9.813 9.588 -0.086 1.00 79.75 90 LEU A C 1
ATOM 683 O O . LEU A 1 90 ? 10.494 9.613 -1.106 1.00 79.75 90 LEU A O 1
ATOM 687 N N . SER A 1 91 ? 9.302 10.697 0.456 1.00 80.25 91 SER A N 1
ATOM 688 C CA . SER A 1 91 ? 9.521 12.042 -0.091 1.00 80.25 91 SER A CA 1
ATOM 689 C C . SER A 1 91 ? 10.998 12.439 -0.058 1.00 80.25 91 SER A C 1
ATOM 691 O O . SER A 1 91 ? 11.509 13.007 -1.025 1.00 80.25 91 SER A O 1
ATOM 693 N N . LEU A 1 92 ? 11.711 12.093 1.020 1.00 81.06 92 LEU A N 1
ATOM 694 C CA . LEU A 1 92 ? 13.163 12.258 1.091 1.00 81.06 92 LEU A CA 1
ATOM 695 C C . LEU A 1 92 ? 13.885 11.371 0.076 1.00 81.06 92 LEU A C 1
ATOM 697 O O . LEU A 1 92 ? 14.782 11.853 -0.607 1.00 81.06 92 LEU A O 1
ATOM 701 N N . ALA A 1 93 ? 13.486 10.105 -0.060 1.00 84.12 93 ALA A N 1
ATOM 702 C CA . ALA A 1 93 ? 14.084 9.185 -1.024 1.00 84.12 93 ALA A CA 1
ATOM 703 C C . ALA A 1 93 ? 13.914 9.692 -2.465 1.00 84.12 93 ALA A C 1
ATOM 705 O O . ALA A 1 93 ? 14.885 9.731 -3.218 1.00 84.12 93 ALA A O 1
ATOM 706 N N . VAL A 1 94 ? 12.718 10.161 -2.829 1.00 80.94 94 VAL A N 1
ATOM 707 C CA . VAL A 1 94 ? 12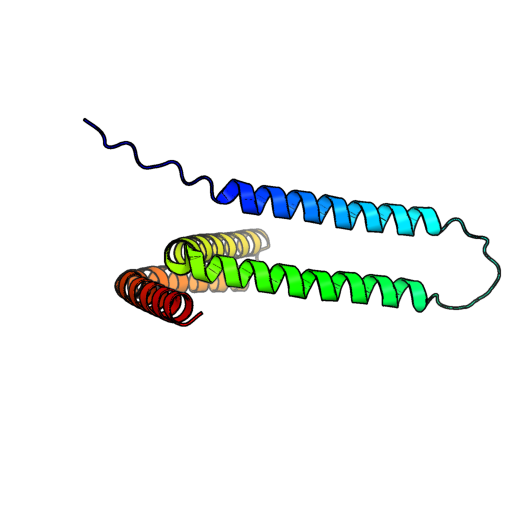.449 10.778 -4.138 1.00 80.94 94 VAL A CA 1
ATOM 708 C C . VAL A 1 94 ? 13.266 12.060 -4.323 1.00 80.94 94 VAL A C 1
ATOM 710 O O . VAL A 1 94 ? 13.834 12.264 -5.395 1.00 80.94 94 VAL A O 1
ATOM 713 N N . GLY A 1 95 ? 13.397 12.891 -3.285 1.00 79.06 95 GLY A N 1
ATOM 714 C CA . GLY A 1 95 ? 14.247 14.084 -3.318 1.00 79.06 95 GLY A CA 1
ATOM 715 C C . GLY A 1 95 ? 15.733 13.762 -3.536 1.00 79.06 95 GLY A C 1
ATOM 716 O O . GLY A 1 95 ? 16.385 14.411 -4.352 1.00 79.06 95 GLY A O 1
ATOM 717 N N . ILE A 1 96 ? 16.257 12.727 -2.869 1.00 81.69 96 ILE A N 1
ATOM 718 C CA . ILE A 1 96 ? 17.647 12.256 -3.010 1.00 81.69 96 ILE A CA 1
ATOM 719 C C . ILE A 1 96 ? 17.881 11.666 -4.406 1.00 81.69 96 ILE A C 1
ATOM 721 O O . ILE A 1 96 ? 18.873 12.000 -5.052 1.00 81.69 96 ILE A O 1
ATOM 725 N N . ILE A 1 97 ? 16.961 10.839 -4.909 1.00 83.88 97 ILE A N 1
ATOM 726 C CA . ILE A 1 97 ? 17.043 10.269 -6.264 1.00 83.88 97 ILE A CA 1
ATOM 727 C C . ILE A 1 97 ? 16.983 11.383 -7.324 1.00 83.88 97 ILE A C 1
ATOM 729 O O . ILE A 1 97 ? 17.750 11.362 -8.290 1.00 83.88 97 ILE A O 1
ATOM 733 N N . GLY A 1 98 ? 16.128 12.391 -7.126 1.00 80.06 98 GLY A N 1
ATOM 734 C CA . GLY A 1 98 ? 16.047 13.573 -7.986 1.00 80.06 98 GLY A CA 1
ATOM 735 C C . GLY A 1 98 ? 17.333 14.406 -7.978 1.00 80.06 98 GLY A C 1
ATOM 736 O O . GLY A 1 98 ? 17.785 14.842 -9.038 1.00 80.06 98 GLY A O 1
ATOM 737 N N . ALA A 1 99 ? 17.965 14.557 -6.810 1.00 78.31 99 ALA A N 1
ATOM 738 C CA . ALA A 1 99 ? 19.244 15.248 -6.663 1.00 78.31 99 ALA A CA 1
ATOM 739 C C . ALA A 1 99 ? 20.398 14.496 -7.351 1.00 78.31 99 ALA A C 1
ATOM 741 O O . ALA A 1 99 ? 21.188 15.115 -8.061 1.00 78.31 99 ALA A O 1
ATOM 742 N N . LEU A 1 100 ? 20.459 13.166 -7.211 1.00 82.94 100 LEU A N 1
ATOM 743 C CA . LEU A 1 100 ? 21.449 12.319 -7.895 1.00 82.94 100 LEU A CA 1
ATOM 744 C C . LEU A 1 100 ? 21.275 12.325 -9.419 1.00 82.94 100 LEU A C 1
ATOM 746 O O . LEU A 1 100 ? 22.251 12.219 -10.154 1.00 82.94 100 LEU A O 1
ATOM 750 N N . SER A 1 101 ? 20.042 12.497 -9.896 1.00 79.31 101 SER A N 1
ATOM 751 C CA . SER A 1 101 ? 19.719 12.578 -11.326 1.00 79.31 101 SER A CA 1
ATOM 752 C C . SER A 1 101 ? 19.944 13.977 -11.925 1.00 79.31 101 SER A C 1
ATOM 754 O O . SER A 1 101 ? 19.604 14.204 -13.084 1.00 79.31 101 SER A O 1
ATOM 756 N N . GLY A 1 102 ? 20.468 14.938 -11.149 1.00 76.38 102 GLY A N 1
ATOM 757 C CA . GLY A 1 102 ? 20.728 16.315 -11.592 1.00 76.38 102 GLY A CA 1
ATOM 758 C C . GLY A 1 102 ? 19.473 17.179 -11.789 1.00 76.38 102 GLY A C 1
ATOM 759 O O . GLY A 1 102 ? 19.572 18.316 -12.247 1.00 76.38 102 GLY A O 1
ATOM 760 N N . GLN A 1 103 ? 18.285 16.678 -11.430 1.00 74.75 103 GLN A N 1
ATOM 761 C CA . GLN A 1 103 ? 17.015 17.386 -11.594 1.00 74.75 103 GLN A CA 1
ATOM 762 C C . GLN A 1 103 ? 16.644 18.143 -10.316 1.00 74.75 103 GLN A C 1
ATOM 764 O O . GLN A 1 103 ? 15.891 17.667 -9.464 1.00 74.75 103 GLN A O 1
ATOM 769 N N . ILE A 1 104 ? 17.151 19.373 -10.217 1.00 76.12 104 ILE A N 1
ATOM 770 C CA . ILE A 1 104 ? 16.971 20.269 -9.062 1.00 76.12 104 ILE A CA 1
ATOM 771 C C . ILE A 1 104 ? 15.485 20.501 -8.724 1.00 76.12 104 ILE A C 1
ATOM 773 O O . ILE A 1 104 ? 15.129 20.583 -7.552 1.00 76.12 104 ILE A O 1
ATOM 777 N N . MET A 1 105 ? 14.598 20.524 -9.724 1.00 75.31 105 MET A N 1
ATOM 778 C CA . MET A 1 105 ? 13.152 20.692 -9.517 1.00 75.31 105 MET A CA 1
ATOM 779 C C . MET A 1 105 ? 12.546 19.564 -8.661 1.00 75.31 105 MET A C 1
ATOM 781 O O . MET A 1 105 ? 11.815 19.832 -7.709 1.00 75.31 105 MET A O 1
ATOM 785 N N . MET A 1 106 ? 12.892 18.305 -8.951 1.00 75.75 106 MET A N 1
ATOM 786 C CA . MET A 1 106 ? 12.404 17.137 -8.202 1.00 75.75 106 MET A CA 1
ATOM 787 C C . MET A 1 106 ? 12.957 17.109 -6.775 1.00 75.75 106 MET A C 1
ATOM 789 O O . MET A 1 106 ? 12.240 16.761 -5.837 1.00 75.75 106 MET A O 1
ATOM 793 N N . ALA A 1 107 ? 14.210 17.537 -6.600 1.00 74.69 107 ALA A N 1
ATOM 794 C CA . ALA A 1 107 ? 14.828 17.651 -5.285 1.00 74.69 107 ALA A CA 1
ATOM 795 C C . ALA A 1 107 ? 14.118 18.701 -4.413 1.00 74.69 107 ALA A C 1
ATOM 797 O O . ALA A 1 107 ? 13.766 18.410 -3.270 1.00 74.69 107 ALA A O 1
ATOM 798 N N . ILE A 1 108 ? 13.843 19.893 -4.958 1.00 81.06 108 ILE A N 1
ATOM 799 C CA . ILE A 1 108 ? 13.159 20.973 -4.229 1.00 81.06 108 ILE A CA 1
ATOM 800 C C . ILE A 1 108 ? 11.731 20.561 -3.860 1.00 81.06 108 ILE A C 1
ATOM 802 O O . ILE A 1 108 ? 11.330 20.729 -2.708 1.00 81.06 108 ILE A O 1
ATOM 806 N N . MET A 1 109 ? 10.973 19.975 -4.792 1.00 76.88 109 MET A N 1
ATOM 807 C CA . MET A 1 109 ? 9.605 19.528 -4.507 1.00 76.88 109 MET A CA 1
ATOM 808 C C . MET A 1 109 ? 9.562 18.412 -3.450 1.00 76.88 109 MET A C 1
ATOM 810 O O . MET A 1 109 ? 8.706 18.453 -2.563 1.00 76.88 109 MET A O 1
ATOM 814 N N . GLY A 1 110 ? 10.508 17.465 -3.482 1.00 77.69 110 GLY A N 1
ATOM 815 C CA . GLY A 1 110 ? 10.626 16.410 -2.467 1.00 77.69 110 GLY A CA 1
ATOM 816 C C . GLY A 1 110 ? 10.971 16.948 -1.072 1.00 77.69 110 GLY A C 1
ATOM 817 O O . GLY A 1 110 ? 10.439 16.470 -0.068 1.00 77.69 110 GLY A O 1
ATOM 818 N N . LEU A 1 111 ? 11.798 17.994 -0.999 1.00 76.69 111 LEU A N 1
ATOM 819 C CA . LEU A 1 111 ? 12.170 18.655 0.257 1.00 76.69 111 LEU A CA 1
ATOM 820 C C . LEU A 1 111 ? 11.015 19.508 0.816 1.00 76.69 111 LEU A C 1
ATOM 822 O O . LEU A 1 111 ? 10.755 19.501 2.020 1.00 76.69 111 LEU A O 1
ATOM 826 N N . MET A 1 112 ? 10.258 20.179 -0.054 1.00 79.19 112 MET A N 1
ATOM 827 C CA . MET A 1 112 ? 9.061 20.934 0.335 1.00 79.19 112 MET A CA 1
ATOM 828 C C . MET A 1 112 ? 7.969 20.003 0.879 1.00 79.19 112 MET A C 1
ATOM 830 O O . MET A 1 112 ? 7.372 20.278 1.919 1.00 79.19 112 MET A O 1
ATOM 834 N N . SER A 1 113 ? 7.747 18.861 0.220 1.00 76.12 113 SER A N 1
ATOM 835 C CA . SER A 1 113 ? 6.790 17.844 0.668 1.00 76.12 113 SER A CA 1
ATOM 836 C C . SER A 1 113 ? 7.202 17.199 2.002 1.00 76.12 113 SER A C 1
ATOM 838 O O . SER A 1 113 ? 6.352 16.983 2.869 1.00 76.12 113 SER A O 1
ATOM 840 N N . PHE A 1 114 ? 8.506 17.026 2.247 1.00 77.31 114 PHE A N 1
ATOM 841 C CA . PHE A 1 114 ? 9.035 16.624 3.555 1.00 77.31 114 PHE A CA 1
ATOM 842 C C . PHE A 1 114 ? 8.722 17.656 4.655 1.00 77.31 114 PHE A C 1
ATOM 844 O O . PHE A 1 114 ? 8.247 17.286 5.731 1.00 77.31 114 PHE A O 1
ATOM 851 N N . ALA A 1 115 ? 8.923 18.951 4.387 1.00 79.12 115 ALA A N 1
ATOM 852 C CA . ALA A 1 115 ? 8.638 20.018 5.349 1.00 79.12 115 ALA A CA 1
ATOM 853 C C . ALA A 1 115 ? 7.143 20.094 5.715 1.00 79.12 115 ALA A C 1
ATOM 855 O O . ALA A 1 115 ? 6.797 20.163 6.899 1.00 79.12 115 ALA A O 1
ATOM 856 N N . PHE A 1 116 ? 6.251 19.997 4.723 1.00 78.56 116 PHE A N 1
ATOM 857 C CA . PHE A 1 116 ? 4.808 19.920 4.974 1.00 78.56 116 PHE A CA 1
ATOM 858 C C . PHE A 1 116 ? 4.419 18.657 5.748 1.00 78.56 116 PHE A C 1
ATOM 860 O O . PHE A 1 116 ? 3.594 18.742 6.659 1.00 78.56 116 PHE A O 1
ATOM 867 N N . GLY A 1 117 ? 5.043 17.512 5.453 1.00 76.00 117 GLY A N 1
ATOM 868 C CA . GLY A 1 117 ? 4.841 16.268 6.200 1.00 76.00 117 GLY A CA 1
ATOM 869 C C . GLY A 1 117 ? 5.204 16.403 7.682 1.00 76.00 117 GLY A C 1
ATOM 870 O O . GLY A 1 117 ? 4.427 15.998 8.549 1.00 76.00 117 GLY A O 1
ATOM 871 N N . CYS A 1 118 ? 6.333 17.047 7.987 1.00 70.38 118 CYS A N 1
ATOM 872 C CA . CYS A 1 118 ? 6.769 17.322 9.358 1.00 70.38 118 CYS A CA 1
ATOM 873 C C . CYS A 1 118 ? 5.822 18.284 10.098 1.00 70.38 118 CYS A C 1
ATOM 875 O O . CYS A 1 118 ? 5.423 18.001 11.231 1.00 70.38 118 CYS A O 1
ATOM 877 N N . CYS A 1 119 ? 5.404 19.385 9.462 1.00 75.00 119 CYS A N 1
ATOM 878 C CA . CYS A 1 119 ? 4.421 20.307 10.045 1.00 75.00 119 CYS A CA 1
ATOM 879 C C . CYS A 1 119 ? 3.075 19.620 10.309 1.00 75.00 119 CYS A C 1
ATOM 881 O O . CYS A 1 119 ? 2.488 19.788 11.380 1.00 75.00 119 CYS A O 1
ATOM 883 N N . TYR A 1 120 ? 2.598 18.810 9.363 1.00 70.06 120 TYR A N 1
ATOM 884 C CA . TYR A 1 120 ? 1.345 18.075 9.499 1.00 70.06 120 TYR A CA 1
ATOM 885 C C . TYR A 1 120 ? 1.405 17.046 10.638 1.00 70.06 120 TYR A C 1
ATOM 887 O O . TYR A 1 120 ? 0.469 16.946 11.436 1.00 70.06 120 TYR A O 1
ATOM 895 N N . ALA A 1 121 ? 2.529 16.336 10.783 1.00 69.25 121 ALA A N 1
ATOM 896 C CA . ALA A 1 121 ? 2.739 15.396 11.880 1.00 69.25 121 ALA A CA 1
ATOM 897 C C . ALA A 1 121 ? 2.650 16.074 13.259 1.00 69.25 121 ALA A C 1
ATOM 899 O O . ALA A 1 121 ? 2.045 15.517 14.178 1.00 69.25 121 ALA A O 1
ATOM 900 N N . TYR A 1 122 ? 3.187 17.290 13.393 1.00 68.44 122 TYR A N 1
ATOM 901 C CA . TYR A 1 122 ? 3.175 18.035 14.654 1.00 68.44 122 TYR A CA 1
ATOM 902 C C . TYR A 1 122 ? 1.759 18.470 15.068 1.00 68.44 122 TYR A C 1
ATOM 904 O O . TYR A 1 122 ? 1.368 18.319 16.225 1.00 68.44 122 TYR A O 1
ATOM 912 N N . PHE A 1 123 ? 0.949 18.945 14.117 1.00 67.94 123 PHE A N 1
ATOM 913 C CA . PHE A 1 123 ? -0.431 19.368 14.387 1.00 67.94 123 PHE A CA 1
ATOM 914 C C . PHE A 1 123 ? -1.385 18.196 14.647 1.00 67.94 123 PHE A C 1
ATOM 916 O O . PHE A 1 123 ? -2.287 18.303 15.485 1.00 67.94 123 PHE A O 1
ATOM 923 N N . VAL A 1 124 ? -1.205 17.068 13.952 1.00 70.75 124 VAL A N 1
ATOM 924 C CA . VAL A 1 124 ? -2.138 15.936 14.053 1.00 70.75 124 VAL A CA 1
ATOM 925 C C . VAL A 1 124 ? -1.986 15.174 15.378 1.00 70.75 124 VAL A C 1
ATOM 927 O O . VAL A 1 124 ? -2.969 14.637 15.892 1.00 70.75 124 VAL A O 1
ATOM 930 N N . TRP A 1 125 ? -0.799 15.196 16.000 1.00 63.34 125 TRP A N 1
ATOM 931 C CA . TRP A 1 125 ? -0.515 14.509 17.272 1.00 63.34 125 TRP A CA 1
ATOM 932 C C . TRP A 1 125 ? -1.453 14.895 18.425 1.00 63.34 125 TRP A C 1
ATOM 934 O O . TRP A 1 125 ? -1.776 14.041 19.250 1.00 63.34 125 TRP A O 1
ATOM 944 N N . ALA A 1 126 ? -1.959 16.130 18.453 1.00 63.44 126 ALA A N 1
ATOM 945 C CA . ALA A 1 126 ? -2.874 16.598 19.496 1.00 63.44 126 ALA A CA 1
ATOM 946 C C . ALA A 1 126 ? -4.328 16.098 19.331 1.00 63.44 126 ALA A C 1
ATOM 948 O O . ALA A 1 126 ? -5.090 16.095 20.296 1.00 63.44 126 ALA A O 1
ATOM 949 N N . ARG A 1 127 ? -4.741 15.683 18.123 1.00 65.56 127 ARG A N 1
ATOM 950 C CA . ARG A 1 127 ? -6.152 15.374 17.787 1.00 65.56 127 ARG A CA 1
ATOM 951 C C . ARG A 1 127 ? -6.465 13.872 17.740 1.00 65.56 127 ARG A C 1
ATOM 953 O O . ARG A 1 127 ? -7.621 13.474 17.862 1.00 65.56 127 ARG A O 1
ATOM 960 N N . ILE A 1 128 ? -5.442 13.032 17.604 1.00 67.31 128 ILE A N 1
ATOM 961 C CA . ILE A 1 128 ? -5.570 11.575 17.471 1.00 67.31 128 ILE A CA 1
ATOM 962 C C . ILE A 1 128 ? -6.208 10.851 18.686 1.00 67.31 128 ILE A C 1
ATOM 964 O O . ILE A 1 128 ? -7.037 9.967 18.453 1.00 67.31 128 ILE A O 1
ATOM 968 N N . PRO A 1 129 ? -5.908 11.175 19.965 1.00 63.97 129 PRO A N 1
ATOM 969 C CA . PRO A 1 129 ? -6.473 10.415 21.089 1.00 63.97 129 PRO A CA 1
ATOM 970 C C . PRO A 1 129 ? -7.994 10.590 21.224 1.00 63.97 129 PRO A C 1
ATOM 972 O O . PRO A 1 129 ? -8.688 9.658 21.626 1.00 63.97 129 PRO A O 1
ATOM 975 N N . PHE A 1 130 ? -8.526 11.745 20.817 1.00 66.88 130 PHE A N 1
ATOM 976 C CA . PHE A 1 130 ? -9.963 12.020 20.823 1.00 66.88 130 PHE A CA 1
ATOM 977 C C . PHE A 1 130 ? -10.714 11.216 19.748 1.00 66.88 130 PHE A C 1
ATOM 979 O O . PHE A 1 130 ? -11.750 10.615 20.030 1.00 66.88 130 PHE A O 1
ATOM 986 N N . ALA A 1 131 ? -10.165 11.134 18.532 1.00 67.69 131 ALA A N 1
ATOM 987 C CA . ALA A 1 131 ? -10.751 10.343 17.448 1.00 67.69 131 ALA A CA 1
ATOM 988 C C . ALA A 1 131 ? -10.751 8.835 17.760 1.00 67.69 131 ALA A C 1
ATOM 990 O O . ALA A 1 131 ? -11.739 8.150 17.500 1.00 67.69 131 ALA A O 1
ATOM 991 N N . ALA A 1 132 ? -9.677 8.328 18.376 1.00 65.38 132 ALA A N 1
ATOM 992 C CA . ALA A 1 132 ? -9.583 6.929 18.794 1.00 65.38 132 ALA A CA 1
ATOM 993 C C . ALA A 1 132 ? -10.579 6.578 19.914 1.00 65.38 132 ALA A C 1
ATOM 995 O O . ALA A 1 132 ? -11.209 5.521 19.870 1.00 65.38 132 ALA A O 1
ATOM 996 N N . ALA A 1 133 ? -10.762 7.472 20.894 1.00 73.44 133 ALA A N 1
ATOM 997 C CA . ALA A 1 133 ? -11.763 7.294 21.944 1.00 73.44 133 ALA A CA 1
ATOM 998 C C . ALA A 1 133 ? -13.187 7.260 21.366 1.00 73.44 133 ALA A C 1
ATOM 1000 O O . ALA A 1 133 ? -13.961 6.366 21.701 1.00 73.44 133 ALA A O 1
ATOM 1001 N N . ASN A 1 134 ? -13.511 8.172 20.443 1.00 80.31 134 ASN A N 1
ATOM 1002 C CA . ASN A 1 134 ? -14.823 8.208 19.797 1.00 80.31 134 ASN A CA 1
ATOM 1003 C C . ASN A 1 134 ? -15.103 6.939 18.968 1.00 80.31 134 ASN A C 1
ATOM 1005 O O . ASN A 1 134 ? -16.192 6.373 19.037 1.00 80.31 134 ASN A O 1
ATOM 1009 N N . LEU A 1 135 ? -14.101 6.437 18.239 1.00 68.75 135 LEU A N 1
ATOM 1010 C CA . LEU A 1 135 ? -14.230 5.214 17.443 1.00 68.75 135 LEU A CA 1
ATOM 1011 C C . LEU A 1 135 ? -14.426 3.961 18.317 1.00 68.75 135 LEU A C 1
ATOM 1013 O O . LEU A 1 135 ? -15.261 3.117 18.000 1.00 68.75 135 LEU A O 1
ATOM 1017 N N . ASN A 1 136 ? -13.717 3.852 19.445 1.00 75.62 136 ASN A N 1
ATOM 1018 C CA . ASN A 1 136 ? -13.916 2.756 20.401 1.00 75.62 136 ASN A CA 1
ATOM 1019 C C . ASN A 1 136 ? -15.310 2.788 21.036 1.00 75.62 136 ASN A C 1
ATOM 1021 O O . ASN A 1 136 ? -15.940 1.739 21.187 1.00 75.62 136 ASN A O 1
ATOM 1025 N N . THR A 1 137 ? -15.811 3.978 21.369 1.00 81.19 137 THR A N 1
ATOM 1026 C CA . THR A 1 137 ? -17.178 4.155 21.871 1.00 81.19 137 THR A CA 1
ATOM 1027 C C . THR A 1 137 ? -18.205 3.746 20.816 1.00 81.19 137 THR A C 1
ATOM 1029 O O . THR A 1 137 ? -19.106 2.968 21.122 1.00 81.19 137 THR A O 1
ATOM 1032 N N . ALA A 1 138 ? -18.036 4.178 19.562 1.00 81.19 138 ALA A N 1
ATOM 1033 C CA . ALA A 1 138 ? -18.915 3.795 18.457 1.00 81.19 138 ALA A CA 1
ATOM 1034 C C . ALA A 1 138 ? -18.915 2.274 18.208 1.00 81.19 138 ALA A C 1
ATOM 1036 O O . ALA A 1 138 ? -19.976 1.665 18.088 1.00 81.19 138 ALA A O 1
ATOM 1037 N N . LEU A 1 139 ? -17.743 1.630 18.205 1.00 72.50 139 LEU A N 1
ATOM 1038 C CA . LEU A 1 139 ? -17.627 0.175 18.050 1.00 72.50 139 LEU A CA 1
ATOM 1039 C C . LEU A 1 139 ? -18.234 -0.592 19.229 1.00 72.50 139 LEU A C 1
ATOM 1041 O O . LEU A 1 139 ? -18.827 -1.650 19.026 1.00 72.50 139 LEU A O 1
ATOM 1045 N N . THR A 1 140 ? -18.102 -0.065 20.449 1.00 77.31 140 THR A N 1
ATOM 1046 C CA . THR A 1 140 ? -18.719 -0.657 21.643 1.00 77.31 140 THR A CA 1
ATOM 1047 C C . THR A 1 140 ? -20.238 -0.568 21.555 1.00 77.31 140 THR A C 1
ATOM 1049 O O . THR A 1 140 ? -20.895 -1.574 21.781 1.00 77.31 140 THR A O 1
ATOM 1052 N N . ALA A 1 141 ? -20.781 0.579 21.134 1.00 83.75 141 ALA A N 1
ATOM 1053 C CA . ALA A 1 141 ? -22.218 0.796 20.971 1.00 83.75 141 ALA A CA 1
ATOM 1054 C C . ALA A 1 141 ? -22.860 -0.103 19.899 1.00 83.75 141 ALA A C 1
ATOM 1056 O O . ALA A 1 141 ? -23.989 -0.559 20.081 1.00 83.75 141 ALA A O 1
ATOM 1057 N N . VAL A 1 142 ? -22.150 -0.381 18.799 1.00 79.12 142 VAL A N 1
ATOM 1058 C CA . VAL A 1 142 ? -22.606 -1.337 17.775 1.00 79.12 142 VAL A CA 1
ATOM 1059 C C . VAL A 1 142 ? -22.574 -2.763 18.325 1.00 79.12 142 VAL A C 1
ATOM 1061 O O . VAL A 1 142 ? -23.538 -3.503 18.158 1.00 79.12 142 VAL A O 1
ATOM 1064 N N . LYS A 1 143 ? -21.510 -3.139 19.046 1.00 73.50 143 LYS A N 1
ATOM 1065 C CA . LYS A 1 143 ? -21.387 -4.470 19.660 1.00 73.50 143 LYS A CA 1
ATOM 1066 C C . LYS A 1 143 ? -22.413 -4.758 20.751 1.00 73.50 143 LYS A C 1
ATOM 1068 O O . LYS A 1 143 ? -22.717 -5.921 20.953 1.00 73.50 143 LYS A O 1
ATOM 1073 N N . THR A 1 144 ? -22.887 -3.753 21.484 1.00 77.25 144 THR A N 1
ATOM 1074 C CA . THR A 1 144 ? -23.969 -3.935 22.466 1.00 77.25 144 THR A CA 1
ATOM 1075 C C . THR A 1 144 ? -25.365 -3.888 21.846 1.00 77.25 144 THR A C 1
ATOM 1077 O O . THR A 1 144 ? -26.312 -4.290 22.512 1.00 77.25 144 THR A O 1
ATOM 1080 N N . ASN A 1 145 ? -25.508 -3.414 20.602 1.00 64.56 145 ASN A N 1
ATOM 1081 C CA . ASN A 1 145 ? -26.771 -3.427 19.849 1.00 64.56 145 ASN A CA 1
ATOM 1082 C C . ASN A 1 145 ? -26.916 -4.620 18.890 1.00 64.56 145 ASN A C 1
ATOM 1084 O O . ASN A 1 145 ? -27.943 -4.726 18.222 1.00 64.56 145 ASN A O 1
ATOM 1088 N N . THR A 1 146 ? -25.904 -5.487 18.799 1.00 49.22 146 THR A N 1
ATOM 1089 C CA . THR A 1 146 ? -25.932 -6.723 17.999 1.00 49.22 146 THR A CA 1
ATOM 1090 C C . THR A 1 146 ? -25.880 -7.918 18.934 1.00 49.22 146 THR A C 1
ATOM 1092 O O . THR A 1 146 ? -26.623 -8.889 18.685 1.00 49.22 146 THR A O 1
#

Secondary structure (DSSP, 8-state):
--------TTHHHHHHHHHHHHHHHHHHHHHHHHHT-S--------HHHHHHHHHHHHHHHHHHHHHHHHHHHHHHHHHHHHHHHHHHHHHHHHHHHHHHTT-HHHHHHHHHHHHHHHHHHHHHTTTHHHHHHHHHHHHHHHHH--

Radius of gyration: 22.73 Å; chains: 1; bounding box: 48×47×72 Å

pLDDT: mean 70.22, std 10.64, range [35.81, 84.12]